Protein AF-A0A3P7LG71-F1 (afdb_monomer)

Nearest PDB structures (foldseek):
  3u0o-assembly1_A  TM=6.826E-01  e=9.703E-04  Escherichia coli K-12
  3u0o-assembly1_B  TM=5.310E-01  e=5.222E-03  Escherichia coli K-12
  8agb-assembly1_F  TM=2.964E-01  e=4.664E+00  Saccharomyces cerevisiae

Secondary structure (DSSP, 8-state):
-----S----SSSSEEEE-STTEEEEEEEEEEE------GGGGHHHHTT-----------SS-EEEEEEEEEEEGGG---TT---TTPPP--SS-S-HHHHHHHHHHHHTT-HHIIIIITTTS-HHHHHHHHHHHHHHHHS--GGGTTT---

Foldseek 3Di:
DDPDDDFQPPVDQWGWADDPPQKIKIKHKDKDFPLDPDPPLVCLQVVVVHDDPDDDDDDDPTDIDIDMDMDIGHPVQADDPPPDDPVDDDDDPFDDDLVVLSVLLVCVVVVHPCNVPPPVVPDDPVVSVVSNVSSVVRVSDDCVVVRVPHPD

Radius of gyration: 20.09 Å; Cα contacts (8 Å, |Δi|>4): 134; chains: 1; bounding box: 57×42×54 Å

InterPro domains:
  IPR004536 Selenophosphate synthetase [PTHR10256] (43-146)
  IPR036676 PurM-like, C-terminal domain superfamily [G3DSA:3.90.650.10] (42-150)
  IPR036921 PurM-like, N-terminal domain superfamily [G3DSA:3.30.1330.10] (3-41)
  IPR036921 PurM-like, N-terminal domain superfamily [SSF55326] (9-76)

Solvent-accessible surface area (backbone atoms only — not comparable to full-atom values): 9995 Å² total; per-residue (Å²): 137,82,86,84,80,89,56,85,37,81,87,52,79,44,36,49,43,84,52,75,93,71,29,29,41,38,38,34,74,55,73,44,70,76,77,65,97,71,82,75,66,81,53,55,44,58,76,67,77,48,77,88,89,76,86,86,88,77,97,58,101,63,67,73,49,66,55,74,53,78,49,76,42,44,78,90,77,64,62,74,94,78,75,85,54,91,92,64,82,91,84,80,94,68,85,83,60,48,68,57,28,43,51,51,48,49,30,52,75,70,65,33,68,63,25,67,75,62,40,57,85,76,47,54,74,67,57,45,52,52,43,30,52,52,35,52,51,58,66,69,53,76,65,66,90,50,57,91,73,50,74,114

Mean predicted aligned error: 8.68 Å

Structure (mmCIF, N/CA/C/O backbone):
data_AF-A0A3P7LG71-F1
#
_entry.id   AF-A0A3P7LG71-F1
#
loop_
_atom_site.group_PDB
_atom_site.id
_atom_site.type_symbol
_atom_site.label_atom_id
_atom_site.label_alt_id
_atom_site.label_comp_id
_atom_site.label_asym_id
_atom_site.label_entity_id
_atom_site.label_seq_id
_atom_site.pdbx_PDB_ins_code
_atom_site.Cartn_x
_atom_site.Cartn_y
_atom_site.Cartn_z
_atom_site.occupancy
_atom_site.B_iso_or_equiv
_atom_site.auth_seq_id
_atom_site.auth_comp_id
_atom_site.auth_asym_id
_atom_site.auth_atom_id
_atom_site.pdbx_PDB_model_num
ATOM 1 N N . MET A 1 1 ? -37.600 6.640 17.598 1.00 30.28 1 MET A N 1
ATOM 2 C CA . MET A 1 1 ? -36.716 7.819 17.517 1.00 30.28 1 MET A CA 1
ATOM 3 C C . MET A 1 1 ? -35.293 7.311 17.719 1.00 30.28 1 MET A C 1
ATOM 5 O O . MET A 1 1 ? -34.834 7.226 18.846 1.00 30.28 1 MET A O 1
ATOM 9 N N . ILE A 1 2 ? -34.672 6.798 16.652 1.00 28.78 2 ILE A N 1
ATOM 10 C CA . ILE A 1 2 ? -33.286 6.310 16.690 1.00 28.78 2 ILE A CA 1
ATOM 11 C C . ILE A 1 2 ? -32.430 7.530 16.373 1.00 28.78 2 ILE A C 1
ATOM 13 O O . ILE A 1 2 ? -32.426 8.009 15.243 1.00 28.78 2 ILE A O 1
ATOM 17 N N . THR A 1 3 ? -31.787 8.086 17.389 1.00 27.66 3 THR A N 1
ATOM 18 C CA . THR A 1 3 ? -30.792 9.146 17.241 1.00 27.66 3 THR A CA 1
ATOM 19 C C . THR A 1 3 ? -29.549 8.547 16.586 1.00 27.66 3 THR A C 1
ATOM 21 O O . THR A 1 3 ? -28.671 8.027 17.268 1.00 27.66 3 THR A O 1
ATOM 24 N N . ILE A 1 4 ? -29.504 8.551 15.253 1.00 43.16 4 ILE A N 1
ATOM 25 C CA . ILE A 1 4 ? -28.290 8.250 14.491 1.00 43.16 4 ILE A CA 1
ATOM 26 C C . ILE A 1 4 ? -27.563 9.576 14.278 1.00 43.16 4 ILE A C 1
ATOM 28 O O . ILE A 1 4 ? -28.050 10.395 13.503 1.00 43.16 4 ILE A O 1
ATOM 32 N N . SER A 1 5 ? -26.457 9.792 14.998 1.00 41.16 5 SER A N 1
ATOM 33 C CA . SER A 1 5 ? -25.267 10.616 14.664 1.00 41.16 5 SER A CA 1
ATOM 34 C C . SER A 1 5 ? -24.430 10.829 15.943 1.00 41.16 5 SER A C 1
ATOM 36 O O . SER A 1 5 ? -25.055 10.937 16.999 1.00 41.16 5 SER A O 1
ATOM 38 N N . PRO A 1 6 ? -23.077 10.937 15.911 1.00 47.94 6 PRO A N 1
ATOM 39 C CA . PRO A 1 6 ? -22.236 11.294 14.758 1.00 47.94 6 PRO A CA 1
ATOM 40 C C . PRO A 1 6 ? -20.873 10.554 14.728 1.00 47.94 6 PRO A C 1
ATOM 42 O O . PRO A 1 6 ? -19.990 10.939 15.474 1.00 47.94 6 PRO A O 1
ATOM 45 N N . LEU A 1 7 ? -20.642 9.531 13.897 1.00 48.22 7 LEU A N 1
ATOM 46 C CA . LEU A 1 7 ? -19.275 9.209 13.418 1.00 48.22 7 LEU A CA 1
ATOM 47 C C . LEU A 1 7 ? -19.266 8.076 12.383 1.00 48.22 7 LEU A C 1
ATOM 49 O O . LEU A 1 7 ? -18.425 7.191 12.432 1.00 48.22 7 LEU A O 1
ATOM 53 N N . LEU A 1 8 ? -20.179 8.072 11.410 1.00 49.28 8 LEU A N 1
ATOM 54 C CA . LEU A 1 8 ? -19.902 7.290 10.205 1.00 49.28 8 LEU A CA 1
ATOM 55 C C . LEU A 1 8 ? -18.875 8.095 9.395 1.00 49.28 8 LEU A C 1
ATOM 57 O O . LEU A 1 8 ? -19.229 8.832 8.483 1.00 49.28 8 LEU A O 1
ATOM 61 N N . ALA A 1 9 ? -17.613 8.067 9.822 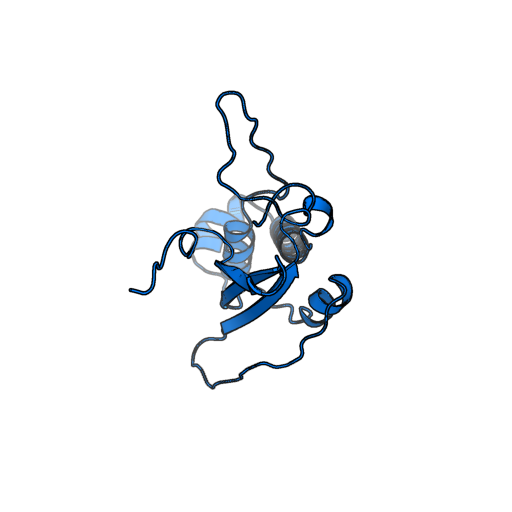1.00 52.78 9 ALA A N 1
ATOM 62 C CA . ALA A 1 9 ? -16.523 8.704 9.101 1.00 52.78 9 ALA A CA 1
ATOM 63 C C . ALA A 1 9 ? -16.233 7.867 7.851 1.00 52.78 9 ALA A C 1
ATOM 65 O O . ALA A 1 9 ? -15.361 7.008 7.848 1.00 52.78 9 ALA A O 1
ATOM 66 N N . THR A 1 10 ? -17.036 8.062 6.809 1.00 50.72 10 THR A N 1
ATOM 67 C CA . THR A 1 10 ? -16.797 7.506 5.470 1.00 50.72 10 THR A CA 1
ATOM 68 C C . THR A 1 10 ? -15.835 8.370 4.650 1.00 50.72 10 THR A C 1
ATOM 70 O O . THR A 1 10 ? -15.553 8.037 3.508 1.00 50.72 10 THR A O 1
ATOM 73 N N . GLU A 1 11 ? -15.359 9.487 5.211 1.00 52.34 11 GLU A N 1
ATOM 74 C CA . GLU A 1 11 ? -14.494 10.471 4.538 1.00 52.34 11 GLU A CA 1
ATOM 75 C C . GLU A 1 11 ? -13.004 10.348 4.917 1.00 52.34 11 GLU A C 1
ATOM 77 O O . GLU A 1 11 ? -12.204 11.192 4.530 1.00 52.34 11 GLU A O 1
ATOM 82 N N . LEU A 1 12 ? -12.623 9.322 5.684 1.00 66.88 12 LEU A N 1
ATOM 83 C CA . LEU A 1 12 ? -11.259 9.101 6.186 1.00 66.88 12 LEU A CA 1
ATOM 84 C C . LEU A 1 12 ? -10.768 7.690 5.807 1.00 66.88 12 LEU A C 1
ATOM 86 O O . LEU A 1 12 ? -11.582 6.847 5.434 1.00 66.88 12 LEU A O 1
ATOM 90 N N . ASP A 1 13 ? -9.464 7.413 5.943 1.00 76.62 13 ASP A N 1
ATOM 91 C CA . ASP A 1 13 ? -8.819 6.136 5.549 1.00 76.62 13 ASP A CA 1
ATOM 92 C C . ASP A 1 13 ? -9.408 4.885 6.231 1.00 76.62 13 ASP A C 1
ATOM 94 O O . ASP A 1 13 ? -9.156 3.748 5.827 1.00 76.62 13 ASP A O 1
ATOM 98 N N . CYS A 1 14 ? -10.193 5.075 7.293 1.00 82.56 14 CYS A N 1
ATOM 99 C CA . CYS A 1 14 ? -10.789 4.020 8.093 1.00 82.56 14 CYS A CA 1
ATOM 100 C C . CYS A 1 14 ? -12.196 4.425 8.574 1.00 82.56 14 CYS A C 1
ATOM 102 O O . CYS A 1 14 ? -12.422 5.563 8.989 1.00 82.56 14 CYS A O 1
ATOM 104 N N . CYS A 1 15 ? -13.152 3.488 8.571 1.00 85.00 15 CYS A N 1
ATOM 105 C CA . CYS A 1 15 ? -14.451 3.701 9.208 1.00 85.00 15 CYS A CA 1
ATOM 106 C C . CYS A 1 15 ? -14.367 3.375 10.704 1.00 85.00 15 CYS A C 1
ATOM 108 O O . CYS A 1 15 ? -13.772 2.364 11.084 1.00 85.00 15 CYS A O 1
ATOM 110 N N . VAL A 1 16 ? -15.006 4.191 11.547 1.00 86.06 16 VAL A N 1
ATOM 111 C CA . VAL A 1 16 ? -15.044 4.018 13.007 1.00 86.06 16 VAL A CA 1
ATOM 112 C C . VAL A 1 16 ? -16.490 3.816 13.454 1.00 86.06 16 VAL A C 1
ATOM 114 O O . VAL A 1 16 ? -17.320 4.703 13.297 1.00 86.06 16 VAL A O 1
ATOM 117 N N . ILE A 1 17 ? -16.813 2.652 14.013 1.00 86.31 17 ILE A N 1
ATOM 118 C CA . ILE A 1 17 ? -18.185 2.279 14.381 1.00 86.31 17 ILE A CA 1
ATOM 119 C C . ILE A 1 17 ? -18.249 2.007 15.892 1.00 86.31 17 ILE A C 1
ATOM 121 O O . ILE A 1 17 ? -17.523 1.137 16.377 1.00 86.31 17 ILE A O 1
ATOM 125 N N . PRO A 1 18 ? -19.104 2.706 16.662 1.00 86.12 18 PRO A N 1
ATOM 126 C CA . PRO A 1 18 ? -19.245 2.450 18.091 1.00 86.12 18 PRO A CA 1
ATOM 127 C C . PRO A 1 18 ? -19.884 1.081 18.358 1.00 86.12 18 PRO A C 1
ATOM 129 O O . PRO A 1 18 ? -20.893 0.718 17.750 1.00 86.12 18 PRO A O 1
ATOM 132 N N . LEU A 1 19 ? -19.304 0.338 19.299 1.00 86.94 19 LEU A N 1
ATOM 133 C CA . LEU A 1 19 ? -19.813 -0.927 19.825 1.00 86.94 19 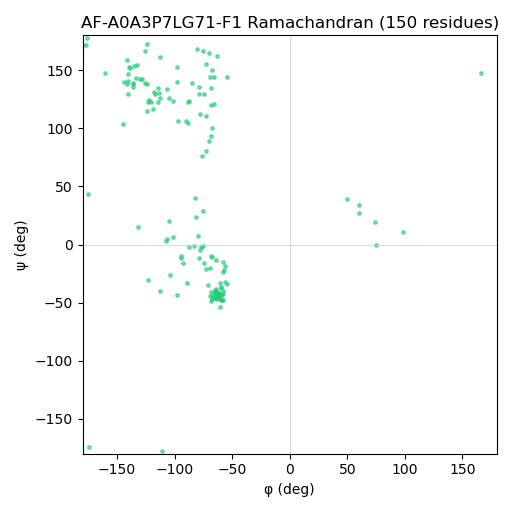LEU A CA 1
ATOM 134 C C . LEU A 1 19 ? -20.276 -0.756 21.285 1.00 86.94 19 LEU A C 1
ATOM 136 O O . LEU A 1 19 ? -20.277 0.342 21.844 1.00 86.94 19 LEU A O 1
ATOM 140 N N . ARG A 1 20 ? -20.715 -1.856 21.910 1.00 87.12 20 ARG A N 1
ATOM 141 C CA . ARG A 1 20 ? -21.003 -1.899 23.354 1.00 87.12 20 ARG A CA 1
ATOM 142 C C . ARG A 1 20 ? -19.700 -1.812 24.162 1.00 87.12 20 ARG A C 1
ATOM 144 O O . ARG A 1 20 ? -18.617 -1.994 23.615 1.00 87.12 20 ARG A O 1
ATOM 151 N N . ASP A 1 21 ? -19.828 -1.521 25.455 1.00 86.25 21 ASP A N 1
ATOM 152 C CA . ASP A 1 21 ? -18.719 -1.535 26.422 1.00 86.25 21 ASP A CA 1
ATOM 153 C C . ASP A 1 21 ? -17.573 -0.557 26.108 1.00 86.25 21 ASP A C 1
ATOM 155 O O . ASP A 1 21 ? -16.413 -0.824 26.404 1.00 86.25 21 ASP A O 1
ATOM 159 N N . ASN A 1 22 ? -17.905 0.605 25.527 1.00 84.44 22 ASN A N 1
ATOM 160 C CA . ASN A 1 22 ? -16.946 1.663 25.179 1.00 84.44 22 ASN A CA 1
ATOM 161 C C . ASN A 1 22 ? -15.848 1.216 24.190 1.00 84.44 22 ASN A C 1
ATOM 163 O O . ASN A 1 22 ? -14.740 1.752 24.184 1.00 84.44 22 ASN A O 1
ATOM 167 N N . LEU A 1 23 ? -16.160 0.223 23.354 1.00 88.81 23 LEU A N 1
ATOM 168 C CA . LEU A 1 23 ? -15.299 -0.237 22.271 1.00 88.81 23 LEU A CA 1
ATOM 169 C C . LEU A 1 23 ? -15.726 0.378 20.941 1.00 88.81 23 LEU A C 1
ATOM 171 O O . LEU A 1 23 ? -16.904 0.670 20.716 1.00 88.81 23 LEU A O 1
ATOM 175 N N . LYS A 1 24 ? -14.772 0.516 20.023 1.00 87.50 24 LYS A N 1
ATOM 176 C CA . LYS A 1 24 ? -15.016 0.926 18.642 1.00 87.50 24 LYS A CA 1
ATOM 177 C C . LYS A 1 24 ? -14.424 -0.090 17.679 1.00 87.50 24 LYS A C 1
ATOM 179 O O . LYS A 1 24 ? -13.327 -0.603 17.881 1.00 87.50 24 LYS A O 1
ATOM 184 N N . LEU A 1 25 ? -15.178 -0.378 16.627 1.00 88.38 25 LEU A N 1
ATOM 185 C CA . LEU A 1 25 ? -14.740 -1.157 15.481 1.00 88.38 25 LEU A CA 1
ATOM 186 C C . LEU A 1 25 ? -14.108 -0.208 14.466 1.00 88.38 25 LEU A C 1
ATOM 188 O O . LEU A 1 25 ? -14.770 0.719 14.001 1.00 88.38 25 LEU A O 1
ATOM 192 N N . ILE A 1 26 ? -12.852 -0.456 14.113 1.00 88.62 26 ILE A N 1
ATOM 193 C CA . ILE A 1 26 ? -12.130 0.279 13.077 1.00 88.62 26 ILE A CA 1
ATOM 194 C C . ILE A 1 26 ? -11.877 -0.668 11.915 1.00 88.62 26 ILE A C 1
ATOM 196 O O . ILE A 1 26 ? -11.322 -1.754 12.105 1.00 88.62 26 ILE A O 1
ATOM 200 N N . GLN A 1 27 ? -12.290 -0.271 10.716 1.00 87.44 27 GLN A N 1
ATOM 201 C CA . GLN A 1 27 ? -12.145 -1.100 9.526 1.00 87.44 27 GLN A CA 1
ATOM 202 C C . GLN A 1 27 ? -11.762 -0.262 8.308 1.00 87.44 27 GLN A C 1
ATOM 204 O O . GLN A 1 27 ? -12.274 0.836 8.111 1.00 87.44 27 GLN A O 1
ATOM 209 N N . THR A 1 28 ? -10.869 -0.803 7.485 1.00 88.88 28 THR A N 1
ATOM 210 C CA . THR A 1 28 ? -10.489 -0.233 6.188 1.00 88.88 28 THR A CA 1
ATOM 211 C C . THR A 1 28 ? -10.428 -1.331 5.131 1.00 88.88 28 THR A C 1
ATOM 213 O O . THR A 1 28 ? -10.242 -2.513 5.453 1.00 88.88 28 THR A O 1
ATOM 216 N N . THR A 1 29 ? -10.643 -0.950 3.877 1.00 88.62 29 THR A N 1
ATOM 217 C CA . THR A 1 29 ? -10.601 -1.845 2.725 1.00 88.62 29 THR A CA 1
ATOM 218 C C . THR A 1 29 ? -9.934 -1.133 1.564 1.00 88.62 29 THR A C 1
ATOM 220 O O . THR A 1 29 ? -10.361 -0.049 1.190 1.00 88.62 29 THR A O 1
ATOM 223 N N . ASP A 1 30 ? -8.950 -1.786 0.954 1.00 88.25 30 ASP A N 1
ATOM 224 C CA . ASP A 1 30 ? -8.223 -1.249 -0.196 1.00 88.25 30 ASP A CA 1
ATOM 225 C C . ASP A 1 30 ? -7.947 -2.338 -1.224 1.00 88.25 30 ASP A C 1
ATOM 227 O O . ASP A 1 30 ? -7.704 -3.500 -0.881 1.00 88.25 30 ASP A O 1
ATOM 231 N N . PHE A 1 31 ? -7.958 -1.935 -2.493 1.00 86.50 31 PHE A N 1
ATOM 232 C CA . PHE A 1 31 ? -7.632 -2.779 -3.636 1.00 86.50 31 PHE A CA 1
ATOM 233 C C . PHE A 1 31 ? -6.738 -2.013 -4.608 1.00 86.50 31 PHE A C 1
ATOM 235 O O . PHE A 1 31 ? -6.977 -0.842 -4.898 1.00 86.50 31 PHE A O 1
ATOM 242 N N . PHE A 1 32 ? -5.740 -2.693 -5.160 1.00 84.12 32 PHE A N 1
ATOM 243 C CA . PHE A 1 32 ? -4.861 -2.162 -6.192 1.00 84.12 32 PHE A CA 1
ATOM 244 C C . PHE A 1 32 ? -4.701 -3.158 -7.345 1.00 84.12 32 PHE A C 1
ATOM 246 O O . PHE A 1 32 ? -4.853 -4.372 -7.187 1.00 84.12 32 PHE A O 1
ATOM 253 N N . TYR A 1 33 ? -4.385 -2.625 -8.525 1.00 80.50 33 TYR A N 1
ATOM 254 C CA . TYR A 1 33 ? -3.982 -3.431 -9.672 1.00 80.50 33 TYR A CA 1
ATOM 255 C C . TYR A 1 33 ? -2.527 -3.855 -9.513 1.00 80.50 33 TYR A C 1
ATOM 257 O O . TYR A 1 33 ? -1.670 -3.052 -9.132 1.00 80.50 33 TYR A O 1
ATOM 265 N N . ALA A 1 34 ? -2.248 -5.122 -9.800 1.00 75.12 34 ALA A N 1
ATOM 266 C CA . ALA A 1 34 ? -0.896 -5.650 -9.732 1.00 75.12 34 ALA A CA 1
ATOM 267 C C . ALA A 1 34 ? -0.021 -5.024 -10.833 1.00 75.12 34 ALA A C 1
ATOM 269 O O . ALA A 1 34 ? -0.071 -5.443 -11.984 1.00 75.12 34 ALA A O 1
ATOM 270 N N . ASN A 1 35 ? 0.780 -4.024 -10.460 1.00 70.00 35 ASN A N 1
ATOM 271 C CA . ASN A 1 35 ? 1.793 -3.407 -11.328 1.00 70.00 35 ASN A CA 1
ATOM 272 C C . ASN A 1 35 ? 3.227 -3.813 -10.939 1.00 70.00 35 ASN A C 1
ATOM 274 O O . ASN A 1 35 ? 4.193 -3.266 -11.464 1.00 70.00 35 ASN A O 1
ATOM 278 N N . VAL A 1 36 ? 3.367 -4.711 -9.962 1.00 69.50 36 VAL A N 1
ATOM 279 C CA . VAL A 1 36 ? 4.648 -5.196 -9.448 1.00 69.50 36 VAL A CA 1
ATOM 280 C C . VAL A 1 36 ? 4.672 -6.708 -9.619 1.00 69.50 36 VAL A C 1
ATOM 282 O O . VAL A 1 36 ? 3.790 -7.396 -9.114 1.00 69.50 36 VAL A O 1
ATOM 285 N N . ASP A 1 37 ? 5.694 -7.206 -10.312 1.00 63.53 37 ASP A N 1
ATOM 286 C CA . ASP A 1 37 ? 5.817 -8.615 -10.715 1.00 63.53 37 ASP A CA 1
ATOM 287 C C . ASP A 1 37 ? 6.215 -9.576 -9.573 1.00 63.53 37 ASP A C 1
ATOM 289 O O . ASP A 1 37 ? 6.344 -10.774 -9.806 1.00 63.53 37 ASP A O 1
ATOM 293 N N . ASP A 1 38 ? 6.436 -9.083 -8.347 1.00 61.81 38 ASP A N 1
ATOM 294 C CA . ASP A 1 38 ? 6.888 -9.896 -7.208 1.00 61.81 38 ASP A CA 1
ATOM 295 C C . ASP A 1 38 ? 5.714 -10.335 -6.300 1.00 61.81 38 ASP A C 1
ATOM 297 O O . ASP A 1 38 ? 5.181 -9.517 -5.542 1.00 61.81 38 ASP A O 1
ATOM 301 N N . PRO A 1 39 ? 5.297 -11.619 -6.331 1.00 55.22 39 PRO A N 1
ATOM 302 C CA . PRO A 1 39 ? 4.119 -12.119 -5.620 1.00 55.22 39 PRO A CA 1
ATOM 303 C C . PRO A 1 39 ? 4.335 -12.387 -4.116 1.00 55.22 39 PRO A C 1
ATOM 305 O O . PRO A 1 39 ? 3.445 -12.931 -3.458 1.00 55.22 39 PRO A O 1
ATOM 308 N N . TYR A 1 40 ? 5.476 -12.019 -3.522 1.00 55.97 40 TYR A N 1
ATOM 309 C CA . TYR A 1 40 ? 5.808 -12.326 -2.117 1.00 55.97 40 TYR A CA 1
ATOM 310 C C . TYR A 1 40 ? 5.069 -11.482 -1.049 1.00 55.97 40 TYR A C 1
ATOM 312 O O . TYR A 1 40 ? 5.543 -11.309 0.076 1.00 55.97 40 TYR A O 1
ATOM 320 N N . THR A 1 41 ? 3.854 -11.005 -1.332 1.00 53.50 41 THR A N 1
ATOM 321 C CA . THR A 1 41 ? 3.010 -10.239 -0.387 1.00 53.50 41 THR A CA 1
ATOM 322 C C . THR A 1 41 ? 2.579 -11.052 0.851 1.00 53.50 41 THR A C 1
ATOM 324 O O . THR A 1 41 ? 2.123 -10.487 1.846 1.00 53.50 41 THR A O 1
ATOM 327 N N . MET A 1 42 ? 2.754 -12.379 0.836 1.00 49.94 42 MET A N 1
ATOM 328 C CA . MET A 1 42 ? 2.246 -13.298 1.865 1.00 49.94 42 MET A CA 1
ATOM 329 C C . MET A 1 42 ? 2.927 -13.167 3.250 1.00 49.94 42 MET A C 1
ATOM 331 O O . MET A 1 42 ? 2.404 -13.688 4.230 1.00 49.94 42 MET A O 1
ATOM 335 N N . ASP A 1 43 ? 4.026 -12.417 3.383 1.00 71.62 43 ASP A N 1
ATOM 336 C CA . ASP A 1 43 ? 4.721 -12.211 4.670 1.00 71.62 43 ASP A CA 1
ATOM 337 C C . ASP A 1 43 ? 4.286 -10.926 5.418 1.00 71.62 43 ASP A C 1
ATOM 339 O O . ASP A 1 43 ? 4.612 -10.714 6.587 1.00 71.62 43 ASP A O 1
ATOM 343 N N . CYS A 1 44 ? 3.510 -10.037 4.785 1.00 76.69 44 CYS A N 1
ATOM 344 C CA . CYS A 1 44 ? 3.135 -8.758 5.402 1.00 76.69 44 CYS A CA 1
ATOM 345 C C . CYS A 1 44 ? 2.134 -8.915 6.560 1.00 76.69 44 CYS A C 1
ATOM 347 O O . CYS A 1 44 ? 2.237 -8.190 7.547 1.00 76.69 44 CYS A O 1
ATOM 349 N N . ALA A 1 45 ? 1.199 -9.869 6.485 1.00 79.50 45 ALA A N 1
ATOM 350 C CA . ALA A 1 45 ? 0.241 -10.119 7.567 1.00 79.50 45 ALA A CA 1
ATOM 351 C C . ALA A 1 45 ? 0.937 -10.664 8.828 1.00 79.50 45 ALA A C 1
ATOM 353 O O . ALA A 1 45 ? 0.709 -10.158 9.927 1.00 79.50 45 ALA A O 1
ATOM 354 N N . ALA A 1 46 ? 1.851 -11.624 8.653 1.00 82.94 46 ALA A N 1
ATOM 355 C CA . ALA A 1 46 ? 2.640 -12.194 9.742 1.00 82.94 46 ALA A CA 1
ATOM 356 C C . ALA A 1 46 ? 3.560 -11.143 10.381 1.00 82.94 46 ALA A C 1
ATOM 358 O O . ALA A 1 46 ? 3.542 -10.974 11.601 1.00 82.94 46 ALA A O 1
ATOM 359 N N . LYS A 1 47 ? 4.277 -10.356 9.564 1.00 81.94 47 LYS A N 1
ATOM 360 C CA . LYS A 1 47 ? 5.050 -9.188 10.028 1.00 81.94 47 LYS A CA 1
ATOM 361 C C . LYS A 1 47 ? 4.195 -8.181 10.784 1.00 81.94 47 LYS A C 1
ATOM 363 O O . LYS A 1 47 ? 4.690 -7.531 11.697 1.00 81.94 47 LYS A O 1
ATOM 368 N N . ALA A 1 48 ? 2.923 -8.057 10.412 1.00 82.06 48 ALA A N 1
ATOM 369 C CA . ALA A 1 48 ? 2.000 -7.167 11.083 1.00 82.06 48 ALA A CA 1
ATOM 370 C C . ALA A 1 48 ? 1.462 -7.704 12.423 1.00 82.06 48 ALA A C 1
ATOM 372 O O . ALA A 1 48 ? 0.738 -6.971 13.102 1.00 82.06 48 ALA A O 1
ATOM 373 N N . GLY A 1 49 ? 1.796 -8.943 12.799 1.00 84.81 49 GLY A N 1
ATOM 374 C CA . GLY A 1 49 ? 1.266 -9.618 13.984 1.00 84.81 49 GLY A CA 1
ATOM 375 C C . GLY A 1 49 ? -0.186 -10.076 13.824 1.00 84.81 49 GLY A C 1
ATOM 376 O O . GLY A 1 49 ? -0.871 -10.288 14.821 1.00 84.81 49 GLY A O 1
ATOM 377 N N . THR A 1 50 ? -0.678 -10.199 12.587 1.00 85.38 50 THR A N 1
ATOM 378 C CA . THR A 1 50 ? -2.053 -10.616 12.286 1.00 85.38 50 THR A CA 1
ATOM 379 C C . THR A 1 50 ? -2.085 -11.834 11.360 1.00 85.38 50 THR A C 1
ATOM 381 O O . THR A 1 50 ? -1.064 -12.305 10.864 1.00 85.38 50 THR A O 1
ATOM 384 N N . SER A 1 51 ? -3.277 -12.382 11.143 1.00 86.25 51 SER A N 1
ATOM 385 C CA . SER A 1 51 ? -3.507 -13.536 10.272 1.00 86.25 51 SER A CA 1
ATOM 386 C C . SER A 1 51 ? -4.695 -13.279 9.354 1.00 86.25 51 SER A C 1
ATOM 388 O O . SER A 1 51 ? -5.689 -12.675 9.759 1.00 86.25 51 SER A O 1
ATOM 390 N N . VAL A 1 52 ? -4.603 -13.755 8.114 1.00 86.75 52 VAL A N 1
ATOM 391 C CA . VAL A 1 52 ? -5.718 -13.710 7.164 1.00 86.75 52 VAL A CA 1
ATOM 392 C C . VAL A 1 52 ? -6.686 -14.834 7.524 1.00 86.75 52 VAL A C 1
ATOM 394 O O . VAL A 1 52 ? -6.345 -16.009 7.415 1.00 86.75 52 VAL A O 1
ATOM 397 N N . ARG A 1 53 ? -7.884 -14.477 7.995 1.00 86.50 53 ARG A N 1
ATOM 398 C CA . ARG A 1 53 ? -8.901 -15.446 8.452 1.00 86.50 53 ARG A CA 1
ATOM 399 C C . ARG A 1 53 ? -9.928 -15.826 7.387 1.00 86.50 53 ARG A C 1
ATOM 401 O O . ARG A 1 53 ? -10.697 -16.758 7.591 1.00 86.50 53 ARG A O 1
ATOM 408 N N . GLY A 1 54 ? -9.958 -15.104 6.276 1.00 89.06 54 GLY A N 1
ATOM 409 C CA . GLY A 1 54 ? -10.898 -15.318 5.187 1.00 89.06 54 GLY A CA 1
ATOM 410 C C . GLY A 1 54 ? -10.615 -14.374 4.027 1.00 89.06 54 GLY A C 1
ATOM 411 O O . GLY A 1 54 ? -9.794 -13.464 4.137 1.00 89.06 54 GLY A O 1
ATOM 412 N N . GLY A 1 55 ? -11.298 -14.608 2.915 1.00 89.00 55 GLY A N 1
ATOM 413 C CA . GLY A 1 55 ? -11.180 -13.816 1.701 1.00 89.00 55 GLY A CA 1
ATOM 414 C C . GLY A 1 55 ? -12.114 -14.348 0.625 1.00 89.00 55 GLY A C 1
ATOM 415 O O . GLY A 1 55 ? -12.718 -15.408 0.786 1.00 89.00 55 GLY A O 1
ATOM 416 N N . GLN A 1 56 ? -12.223 -13.601 -0.466 1.00 90.06 56 GLN A N 1
ATOM 417 C CA . GLN A 1 56 ? -13.008 -13.984 -1.630 1.00 90.06 56 GLN A CA 1
ATOM 418 C C . GLN A 1 56 ? -12.105 -13.963 -2.859 1.00 90.06 56 GLN A C 1
ATOM 420 O O . GLN A 1 56 ? -11.300 -13.051 -3.032 1.00 90.06 56 GLN A O 1
ATOM 425 N N . THR A 1 57 ? -12.239 -14.967 -3.721 1.00 91.38 57 THR A N 1
ATOM 426 C CA . THR A 1 57 ? -11.538 -15.027 -5.008 1.00 91.38 57 THR A CA 1
ATOM 427 C C . THR A 1 57 ? -12.571 -15.155 -6.114 1.00 91.38 57 THR A C 1
ATOM 429 O O . THR A 1 57 ? -13.390 -16.072 -6.100 1.00 91.38 57 THR A O 1
ATOM 432 N N . VAL A 1 58 ? -12.557 -14.211 -7.054 1.00 90.06 58 VAL A N 1
ATOM 433 C CA . VAL A 1 58 ? -13.495 -14.153 -8.181 1.00 90.06 58 VAL A CA 1
ATOM 434 C C . VAL A 1 58 ? -12.700 -14.022 -9.471 1.00 90.06 58 VAL A C 1
ATOM 436 O O . VAL A 1 58 ? -11.686 -13.326 -9.508 1.00 90.06 58 VAL A O 1
ATOM 439 N N . TYR A 1 59 ? -13.166 -14.679 -10.534 1.00 91.31 59 TYR A N 1
ATOM 440 C CA . TYR A 1 59 ? -12.615 -14.476 -11.869 1.00 91.31 59 TYR A CA 1
ATOM 441 C C . TYR A 1 59 ? -12.896 -13.051 -12.341 1.00 91.31 59 TYR A C 1
ATOM 443 O O . TYR A 1 59 ? -14.049 -12.640 -12.453 1.00 91.31 59 TYR A O 1
ATOM 451 N N . ASN A 1 60 ? -11.831 -12.317 -12.644 1.00 87.75 60 ASN A N 1
ATOM 452 C CA . ASN A 1 60 ? -11.889 -10.972 -13.192 1.00 87.75 60 ASN A CA 1
ATOM 453 C C . ASN A 1 60 ? -10.870 -10.865 -14.337 1.00 87.75 60 ASN A C 1
ATOM 455 O O . ASN A 1 60 ? -9.756 -11.367 -14.173 1.00 87.75 60 ASN A O 1
ATOM 459 N N . PRO A 1 61 ? -11.193 -10.213 -15.473 1.00 90.44 61 PRO A N 1
ATOM 460 C CA . PRO A 1 61 ? -10.221 -9.988 -16.544 1.00 90.44 61 PRO A CA 1
ATOM 461 C C . PRO A 1 61 ? -8.972 -9.220 -16.093 1.00 90.44 61 PRO A C 1
ATOM 463 O O . PRO A 1 61 ? -7.925 -9.336 -16.723 1.00 90.44 61 PRO A O 1
ATOM 466 N N . TRP A 1 62 ? -9.076 -8.444 -15.010 1.00 87.62 62 TRP A N 1
ATOM 467 C CA . TRP A 1 62 ? -7.969 -7.694 -14.422 1.00 87.62 62 TRP A CA 1
ATOM 468 C C . TRP A 1 62 ? -7.630 -8.209 -13.023 1.00 87.62 62 TRP A C 1
ATOM 470 O O . TRP A 1 62 ? -8.514 -8.416 -12.190 1.00 87.62 62 TRP A O 1
ATOM 480 N N . LEU A 1 63 ? -6.337 -8.389 -12.746 1.00 84.88 63 LEU A N 1
ATOM 481 C CA . LEU A 1 63 ? -5.872 -8.845 -11.440 1.00 84.88 63 LEU A CA 1
ATOM 482 C C . LEU A 1 63 ? -6.012 -7.719 -10.409 1.00 84.88 63 LEU A C 1
ATOM 484 O O . LEU A 1 63 ? -5.285 -6.726 -10.451 1.00 84.88 63 LEU A O 1
ATOM 488 N N . LEU A 1 64 ? -6.951 -7.902 -9.483 1.00 86.62 64 LEU A N 1
ATOM 489 C CA . LEU A 1 64 ? -7.157 -7.041 -8.325 1.00 86.62 64 LEU A CA 1
ATOM 490 C C . LEU A 1 64 ? -6.629 -7.748 -7.082 1.00 86.62 64 LEU A C 1
ATOM 492 O O . LEU A 1 64 ? -7.026 -8.878 -6.792 1.00 86.62 64 LEU A O 1
ATOM 496 N N . ILE A 1 65 ? -5.755 -7.070 -6.347 1.00 87.44 65 ILE A N 1
ATOM 497 C CA . ILE A 1 65 ? -5.226 -7.542 -5.071 1.00 87.44 65 ILE A CA 1
ATOM 498 C C . ILE A 1 65 ? -5.649 -6.541 -4.009 1.00 87.44 65 ILE A C 1
ATOM 500 O O . ILE A 1 65 ? -5.496 -5.335 -4.178 1.00 87.44 65 ILE A O 1
ATOM 504 N N . GLY A 1 66 ? -6.197 -7.036 -2.912 1.00 87.56 66 GLY A N 1
ATOM 505 C CA . GLY A 1 66 ? -6.650 -6.192 -1.825 1.00 87.56 66 GLY A CA 1
ATOM 506 C C . GLY A 1 66 ? -7.101 -7.011 -0.637 1.00 87.56 66 GLY A C 1
ATOM 507 O O . GLY A 1 66 ? -6.962 -8.238 -0.610 1.00 87.56 66 GLY A O 1
ATOM 508 N N . GLY A 1 67 ? -7.636 -6.323 0.357 1.00 89.25 67 GLY A N 1
ATOM 509 C CA . GLY A 1 67 ? -8.079 -6.964 1.578 1.00 89.25 67 GLY A CA 1
ATOM 510 C C . GLY A 1 67 ? -8.749 -5.997 2.532 1.00 89.25 67 GLY A C 1
ATOM 511 O O . GLY A 1 67 ? -8.837 -4.796 2.288 1.00 89.25 67 GLY A O 1
ATOM 512 N N . VAL A 1 68 ? -9.216 -6.566 3.637 1.00 89.62 68 VAL A N 1
ATOM 513 C CA . VAL A 1 68 ? -9.869 -5.836 4.715 1.00 89.62 68 VAL A CA 1
ATOM 514 C C . VAL A 1 68 ? -9.030 -5.992 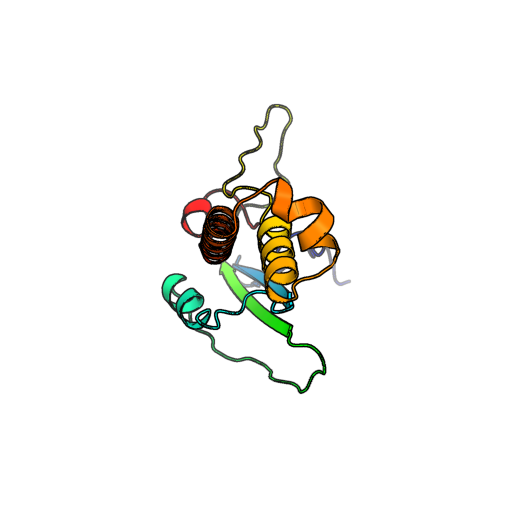5.970 1.00 89.62 68 VAL A C 1
ATOM 516 O O . VAL A 1 68 ? -8.692 -7.113 6.360 1.00 89.62 68 VAL A O 1
ATOM 519 N N . ALA A 1 69 ? -8.720 -4.871 6.613 1.00 89.69 69 ALA A N 1
ATOM 520 C CA . ALA A 1 69 ? -8.138 -4.855 7.945 1.00 89.69 69 ALA A CA 1
ATOM 521 C C . ALA A 1 69 ? -9.199 -4.394 8.945 1.00 89.69 69 ALA A C 1
ATOM 523 O O . ALA A 1 69 ? -9.901 -3.411 8.710 1.00 89.69 69 ALA A O 1
ATOM 524 N N . THR A 1 70 ? -9.318 -5.109 10.062 1.00 89.44 70 THR A N 1
ATOM 525 C CA . THR A 1 70 ? -10.327 -4.842 11.091 1.00 89.44 70 THR A CA 1
ATOM 526 C C . THR A 1 70 ? -9.694 -4.932 12.471 1.00 89.44 70 THR A C 1
ATOM 528 O O . THR A 1 70 ? -8.946 -5.871 12.748 1.00 89.44 70 THR A O 1
ATOM 531 N N . SER A 1 71 ? -10.016 -3.975 13.338 1.00 89.94 71 SER A N 1
ATOM 532 C CA . SER A 1 71 ? -9.576 -3.934 14.731 1.00 89.94 71 SER A CA 1
ATOM 533 C C . SER A 1 71 ? -10.707 -3.476 15.652 1.00 89.94 71 SER A C 1
ATOM 535 O O . SER A 1 71 ? -11.591 -2.734 15.228 1.00 89.94 71 SER A O 1
ATOM 537 N N . VAL A 1 72 ? -10.676 -3.906 16.913 1.00 90.25 72 VAL A N 1
ATOM 538 C CA . VAL A 1 72 ? -11.612 -3.465 17.956 1.00 90.25 72 VAL A CA 1
ATOM 539 C C . VAL A 1 72 ? -10.800 -2.900 19.107 1.00 90.25 72 VAL A C 1
ATOM 541 O O . VAL A 1 72 ? -10.041 -3.638 19.728 1.00 90.25 72 VAL A O 1
ATOM 544 N N . LEU A 1 73 ? -10.944 -1.601 19.354 1.00 87.88 73 LEU A N 1
ATOM 545 C CA . LEU A 1 73 ? -10.085 -0.838 20.258 1.00 87.88 73 LEU A CA 1
ATOM 546 C C . LEU A 1 73 ? -10.929 0.135 21.106 1.00 87.88 73 LEU A C 1
ATOM 548 O O . LEU A 1 73 ? -11.980 0.583 20.637 1.00 87.88 73 LEU A O 1
ATOM 552 N N . PRO A 1 74 ? -10.494 0.496 22.325 1.00 88.75 74 PRO A N 1
ATOM 553 C CA . PRO A 1 74 ? -11.048 1.628 23.065 1.00 88.75 74 PRO A CA 1
ATOM 554 C C . PRO A 1 74 ? -10.556 2.975 22.503 1.00 88.75 74 PRO A C 1
ATOM 556 O O . PRO A 1 74 ? -9.562 3.043 21.780 1.00 88.75 74 PRO A O 1
ATOM 559 N N . ASP A 1 75 ? -11.203 4.070 22.912 1.00 83.75 75 ASP A N 1
ATOM 560 C CA . ASP A 1 75 ? -10.867 5.451 22.506 1.00 83.75 75 ASP A CA 1
ATOM 561 C C . ASP A 1 75 ? -9.431 5.887 22.818 1.00 83.75 75 ASP A C 1
ATOM 563 O O . ASP A 1 75 ? -8.914 6.796 22.180 1.00 83.75 75 ASP A O 1
ATOM 567 N N . SER A 1 76 ? -8.768 5.238 23.774 1.00 85.44 76 SER A N 1
ATOM 568 C CA . SER A 1 76 ? -7.384 5.538 24.154 1.00 85.44 76 SER A CA 1
ATOM 569 C C . SER A 1 76 ? -6.330 4.956 23.208 1.00 85.44 76 SER A C 1
ATOM 571 O O . SER A 1 76 ? -5.155 5.287 23.346 1.00 85.44 76 SER A O 1
ATOM 573 N N . GLU A 1 77 ? -6.712 4.058 22.298 1.00 85.19 77 GLU A N 1
ATOM 574 C CA . GLU A 1 77 ? -5.775 3.288 21.464 1.00 85.19 77 GLU A CA 1
ATOM 575 C C . GLU A 1 77 ? -5.747 3.726 19.992 1.00 85.19 77 GLU A C 1
ATOM 577 O O . GLU A 1 77 ? -5.021 3.139 19.188 1.00 85.19 77 GLU A O 1
ATOM 582 N N . PHE A 1 78 ? -6.502 4.763 19.620 1.00 82.06 78 PHE A N 1
ATOM 583 C CA . PHE A 1 78 ? -6.463 5.335 18.274 1.00 82.06 78 PHE A CA 1
ATOM 584 C C . PHE A 1 78 ? -6.565 6.863 18.298 1.00 82.06 78 PHE A C 1
ATOM 586 O O . PHE A 1 78 ? -7.042 7.462 19.258 1.00 82.06 78 PHE A O 1
ATOM 593 N N . ILE A 1 79 ? -6.113 7.495 17.214 1.00 84.38 79 ILE A N 1
ATOM 594 C CA . ILE A 1 79 ? -6.105 8.952 17.045 1.00 84.38 79 ILE A CA 1
ATOM 595 C C . ILE A 1 79 ? -7.071 9.315 15.919 1.00 84.38 79 ILE A C 1
ATOM 597 O O . ILE A 1 79 ? -7.013 8.731 14.835 1.00 84.38 79 ILE A O 1
ATOM 601 N N . MET A 1 80 ? -7.953 10.283 16.171 1.00 83.62 80 MET A N 1
ATOM 602 C CA . MET A 1 80 ? -8.855 10.813 15.149 1.00 83.62 80 MET A CA 1
ATOM 603 C C . MET A 1 80 ? -8.108 11.797 14.232 1.00 83.62 80 MET A C 1
ATOM 605 O O . MET A 1 80 ? -7.499 12.742 14.735 1.00 83.62 80 MET A O 1
ATOM 609 N N . PRO A 1 81 ? -8.186 11.651 12.897 1.00 80.56 81 PRO A N 1
ATOM 610 C CA . PRO A 1 81 ? -7.443 12.480 11.941 1.00 80.56 81 PRO A CA 1
ATOM 611 C C . PRO A 1 81 ? -8.134 13.833 11.671 1.00 80.56 81 PRO A C 1
ATOM 613 O O . PRO A 1 81 ? -8.215 14.298 10.540 1.00 80.56 81 PRO A O 1
ATOM 616 N N . ASN A 1 82 ? -8.682 14.467 12.709 1.00 82.81 82 ASN A N 1
ATOM 617 C CA . ASN A 1 82 ? -9.403 15.743 12.623 1.00 82.81 82 ASN A CA 1
ATOM 618 C C . ASN A 1 82 ? -8.940 16.767 13.672 1.00 82.81 82 ASN A C 1
ATOM 620 O O . ASN A 1 82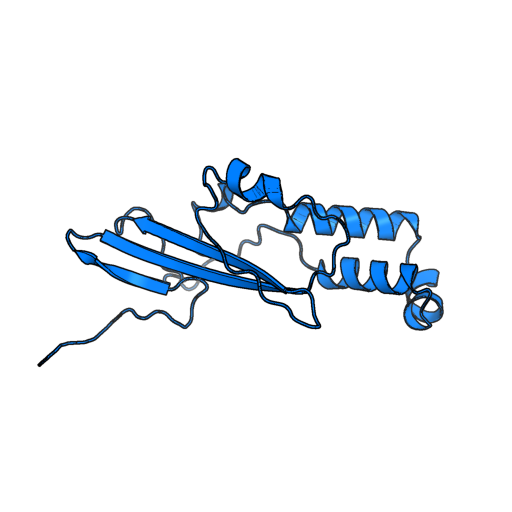 ? -9.627 17.753 13.919 1.00 82.81 82 ASN A O 1
ATOM 624 N N . GLN A 1 83 ? -7.784 16.521 14.290 1.00 83.12 83 GLN A N 1
ATOM 625 C CA . GLN A 1 83 ? -7.239 17.315 1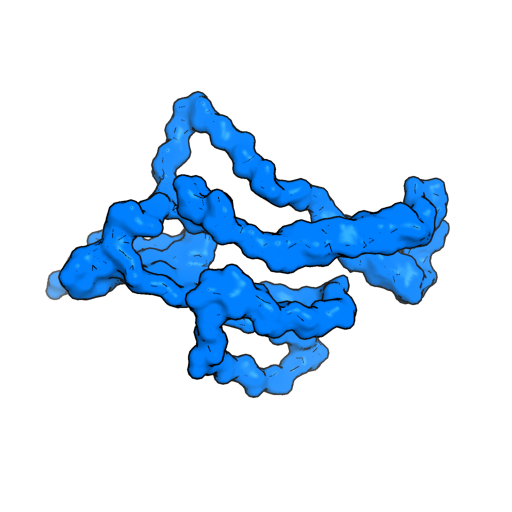5.395 1.00 83.12 83 GLN A CA 1
ATOM 626 C C . GLN A 1 83 ? -6.071 18.216 14.961 1.00 83.12 83 GLN A C 1
ATOM 628 O O . GLN A 1 83 ? -5.256 18.612 15.785 1.00 83.12 83 GLN A O 1
ATOM 633 N N . ALA A 1 84 ? -5.943 18.509 13.663 1.00 86.19 84 ALA A N 1
ATOM 634 C CA . ALA A 1 84 ? -4.893 19.393 13.167 1.00 86.19 84 ALA A CA 1
ATOM 635 C C . ALA A 1 84 ? -5.213 20.858 13.508 1.00 86.19 84 ALA A C 1
ATOM 637 O O . ALA A 1 84 ? -6.302 21.348 13.207 1.00 86.19 84 ALA A O 1
ATOM 638 N N . GLU A 1 85 ? -4.247 21.563 14.094 1.00 91.50 85 GLU A N 1
ATOM 639 C CA . GLU A 1 85 ? -4.364 22.975 14.478 1.00 91.50 85 GLU A CA 1
ATOM 640 C C . GLU A 1 85 ? -3.434 23.859 13.636 1.00 91.50 85 GLU A C 1
ATOM 642 O O . GLU A 1 85 ? -2.465 23.377 13.037 1.00 91.50 85 GLU A O 1
ATOM 647 N N . ALA A 1 86 ? -3.701 25.169 13.602 1.00 91.56 86 ALA A N 1
ATOM 648 C CA . ALA A 1 86 ? -2.732 26.130 13.076 1.00 91.56 86 ALA A CA 1
ATOM 649 C C . ALA A 1 86 ? -1.391 25.966 13.821 1.00 91.56 86 ALA A C 1
ATOM 651 O O . ALA A 1 86 ? -1.388 25.660 15.008 1.00 91.56 86 ALA A O 1
ATOM 652 N N . GLU A 1 87 ? -0.268 26.141 13.119 1.00 93.75 87 GLU A N 1
ATOM 653 C CA . GLU A 1 87 ? 1.102 25.841 13.591 1.00 93.75 87 GLU A CA 1
ATOM 654 C C . GLU A 1 87 ? 1.501 24.350 13.636 1.00 93.75 87 GLU A C 1
ATOM 656 O O . GLU A 1 87 ? 2.649 24.030 13.951 1.00 93.75 87 GLU A O 1
ATOM 661 N N . SER A 1 88 ? 0.615 23.419 13.260 1.00 90.31 88 SER A N 1
ATOM 662 C CA . SER A 1 88 ? 0.994 22.004 13.111 1.00 90.31 88 SER A CA 1
ATOM 663 C C . SER A 1 88 ? 1.989 21.797 11.962 1.00 90.31 88 SER A C 1
ATOM 665 O O . SER A 1 88 ? 1.884 22.415 10.901 1.00 90.31 88 SER A O 1
ATOM 667 N N . VAL A 1 89 ? 2.933 20.868 12.141 1.00 91.81 89 VAL A N 1
ATOM 668 C CA . VAL A 1 89 ? 3.909 20.483 11.108 1.00 91.81 89 VAL A CA 1
ATOM 669 C C . VAL A 1 89 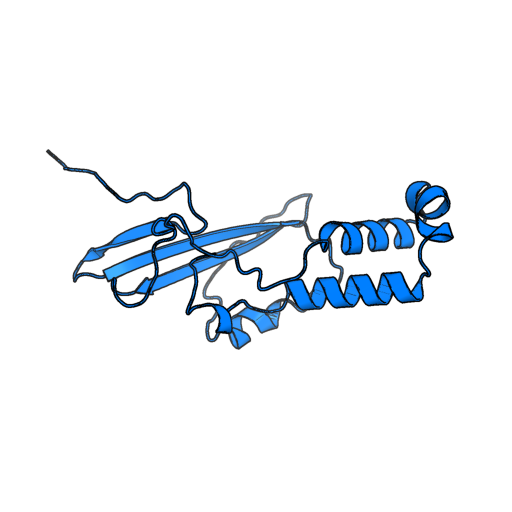? 3.474 19.216 10.372 1.00 91.81 89 VAL A C 1
ATOM 671 O O . VAL A 1 89 ? 2.994 18.260 10.979 1.00 91.81 89 VAL A O 1
ATOM 674 N N . LEU A 1 90 ? 3.681 19.183 9.054 1.00 90.31 90 LEU A N 1
ATOM 675 C CA . LEU A 1 90 ? 3.442 17.994 8.238 1.00 90.31 90 LEU A CA 1
ATOM 676 C C . LEU A 1 90 ? 4.694 17.107 8.225 1.00 90.31 90 LEU A C 1
ATOM 678 O O . LEU A 1 90 ? 5.766 17.547 7.806 1.00 90.31 90 LEU A O 1
ATOM 682 N N . VAL A 1 91 ? 4.549 15.843 8.624 1.00 90.38 91 VAL A N 1
ATOM 683 C CA . VAL A 1 91 ? 5.631 14.851 8.573 1.00 90.38 91 VAL A CA 1
ATOM 684 C C . VAL A 1 91 ? 5.275 13.750 7.584 1.00 90.38 91 VAL A C 1
ATOM 686 O O . VAL A 1 91 ? 4.269 13.062 7.734 1.00 90.38 91 VAL A O 1
ATOM 689 N N . LEU A 1 92 ? 6.139 13.545 6.591 1.00 88.44 92 LEU A N 1
ATOM 690 C CA . LEU A 1 92 ? 6.006 12.467 5.619 1.00 88.44 92 LEU A CA 1
ATOM 691 C C . LEU A 1 92 ? 6.962 11.319 5.969 1.00 88.44 92 LEU A C 1
ATOM 693 O O . LEU A 1 92 ? 8.174 11.505 6.051 1.00 88.44 92 LEU A O 1
ATOM 697 N N . THR A 1 93 ? 6.426 10.112 6.152 1.00 88.12 93 THR A N 1
ATOM 698 C CA . THR A 1 93 ? 7.213 8.945 6.599 1.00 88.12 93 THR A CA 1
ATOM 699 C C . THR A 1 93 ? 7.767 8.095 5.451 1.00 88.12 93 THR A C 1
ATOM 701 O O . THR A 1 93 ? 8.670 7.280 5.671 1.00 88.12 93 THR A O 1
ATOM 704 N N . LYS A 1 94 ? 7.256 8.264 4.224 1.00 89.00 94 LYS A N 1
ATOM 705 C CA . LYS A 1 94 ? 7.688 7.552 3.008 1.00 89.00 94 LYS A CA 1
ATOM 706 C C . LYS A 1 94 ? 7.953 8.533 1.860 1.00 89.00 94 LYS A C 1
ATOM 708 O O . LYS A 1 94 ? 7.195 9.483 1.710 1.00 89.00 94 LYS A O 1
ATOM 713 N N . PRO A 1 95 ? 8.977 8.307 1.020 1.00 90.81 95 PRO A N 1
ATOM 714 C CA . PRO A 1 95 ? 9.232 9.164 -0.133 1.00 90.81 95 PRO A CA 1
ATOM 715 C C . PRO A 1 95 ? 8.118 9.043 -1.184 1.00 90.81 95 PRO A C 1
ATOM 717 O O . PRO A 1 95 ? 7.512 7.983 -1.347 1.00 90.81 95 PRO A O 1
ATOM 720 N N . LEU A 1 96 ? 7.888 10.129 -1.920 1.00 92.81 96 LEU A N 1
ATOM 721 C CA . LEU A 1 96 ? 6.969 10.172 -3.060 1.00 92.81 96 LEU A CA 1
ATOM 722 C C . LEU A 1 96 ? 7.626 9.602 -4.331 1.00 92.81 96 LEU A C 1
ATOM 724 O O . LEU A 1 96 ? 8.840 9.417 -4.388 1.00 92.81 96 LEU A O 1
ATOM 728 N N . GLY A 1 97 ? 6.823 9.364 -5.374 1.00 90.62 97 GLY A N 1
ATOM 729 C CA . GLY A 1 97 ? 7.322 9.014 -6.714 1.00 90.62 97 GLY A CA 1
ATOM 730 C C . GLY A 1 97 ? 7.317 7.522 -7.066 1.00 90.62 97 GLY A C 1
ATOM 731 O O . GLY A 1 97 ? 7.856 7.141 -8.104 1.00 90.62 97 GLY A O 1
ATOM 732 N N . THR A 1 98 ? 6.673 6.673 -6.261 1.00 91.19 98 THR A N 1
ATOM 733 C CA . THR A 1 98 ? 6.544 5.229 -6.534 1.00 91.19 98 THR A CA 1
ATOM 734 C C . THR A 1 98 ? 5.873 4.941 -7.882 1.00 91.19 98 THR A C 1
ATOM 736 O O . THR A 1 98 ? 6.347 4.084 -8.622 1.00 91.19 98 THR A O 1
ATOM 739 N N . GLN A 1 99 ? 4.842 5.709 -8.258 1.00 90.56 99 GLN A N 1
ATOM 740 C CA . GLN A 1 99 ? 4.157 5.575 -9.551 1.00 90.56 99 GLN A CA 1
ATOM 741 C C . GLN A 1 99 ? 5.115 5.743 -10.739 1.00 90.56 99 GLN A C 1
ATOM 743 O O . GLN A 1 99 ? 5.037 4.992 -11.707 1.00 90.56 99 GLN A O 1
ATOM 748 N N . LEU A 1 100 ? 6.027 6.720 -10.669 1.00 91.25 100 LEU A N 1
ATOM 749 C CA . LEU A 1 100 ? 6.993 6.975 -11.737 1.00 91.25 100 LEU A CA 1
ATOM 750 C C . LEU A 1 100 ? 8.001 5.829 -11.848 1.00 91.25 100 LEU A C 1
ATOM 752 O O . LEU A 1 100 ? 8.320 5.409 -12.956 1.00 91.25 100 LEU A O 1
ATOM 756 N N . ALA A 1 101 ? 8.462 5.308 -10.709 1.00 91.50 101 ALA A N 1
ATOM 757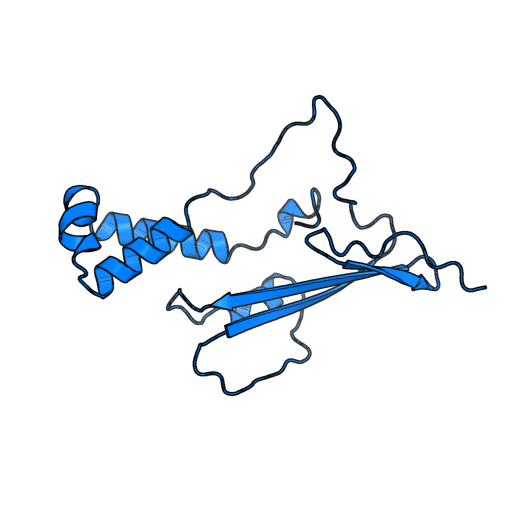 C CA . ALA A 1 101 ? 9.374 4.170 -10.663 1.00 91.50 101 ALA A CA 1
ATOM 758 C C . ALA A 1 101 ? 8.754 2.916 -11.301 1.00 91.50 101 ALA A C 1
ATOM 760 O O . ALA A 1 101 ? 9.384 2.270 -12.136 1.00 91.50 101 ALA A O 1
ATOM 761 N N . VAL A 1 102 ? 7.505 2.604 -10.944 1.00 90.50 102 VAL A N 1
ATOM 762 C CA . VAL A 1 102 ? 6.773 1.437 -11.460 1.00 90.50 102 VAL A CA 1
ATOM 763 C C . VAL A 1 102 ? 6.442 1.600 -12.945 1.00 90.50 102 VAL A C 1
ATOM 765 O O . VAL A 1 102 ? 6.760 0.720 -13.741 1.00 90.50 102 VAL A O 1
ATOM 768 N N . ASN A 1 103 ? 5.886 2.747 -13.347 1.00 91.38 103 ASN A N 1
ATOM 769 C CA . ASN A 1 103 ? 5.568 3.012 -14.752 1.00 91.38 103 ASN A CA 1
ATOM 770 C C . ASN A 1 103 ? 6.824 3.020 -15.630 1.00 91.38 103 ASN A C 1
ATOM 772 O O . ASN A 1 103 ? 6.822 2.434 -16.709 1.00 91.38 103 ASN A O 1
ATOM 776 N N . GLY A 1 104 ? 7.901 3.666 -15.170 1.00 91.38 104 GLY A N 1
ATOM 777 C CA . GLY A 1 104 ? 9.171 3.708 -15.889 1.00 91.38 104 GLY A CA 1
ATOM 778 C C . GLY A 1 104 ? 9.740 2.310 -16.113 1.00 91.38 104 GLY A C 1
ATOM 779 O O . GLY A 1 104 ? 10.164 1.994 -17.224 1.00 91.38 104 GLY A O 1
ATOM 780 N N . TYR A 1 105 ? 9.685 1.457 -15.086 1.00 91.00 105 TYR A N 1
ATOM 781 C CA . TYR A 1 105 ? 10.103 0.061 -15.186 1.00 91.00 105 TYR A CA 1
ATOM 782 C C . TYR A 1 105 ? 9.251 -0.731 -16.189 1.00 91.00 105 TYR A C 1
ATOM 784 O O . TYR A 1 105 ? 9.812 -1.420 -17.040 1.00 91.00 105 TYR A O 1
ATOM 792 N N . GLY A 1 106 ? 7.923 -0.574 -16.164 1.00 90.38 106 GLY A N 1
ATOM 793 C CA . GLY A 1 106 ? 7.028 -1.191 -17.152 1.00 90.38 106 GLY A CA 1
ATOM 794 C C . GLY A 1 106 ? 7.333 -0.739 -18.584 1.00 90.38 106 GLY A C 1
ATOM 795 O O . GLY A 1 106 ? 7.543 -1.558 -19.474 1.00 90.38 106 GLY A O 1
ATOM 796 N N . TRP A 1 107 ? 7.485 0.570 -18.803 1.00 92.81 107 TRP A N 1
ATOM 797 C CA . TRP A 1 107 ? 7.827 1.124 -20.117 1.00 92.81 107 TRP A CA 1
ATOM 798 C C . TRP A 1 107 ? 9.171 0.636 -20.658 1.00 92.81 107 TRP A C 1
ATOM 800 O O . TRP A 1 107 ? 9.310 0.505 -21.879 1.00 92.81 107 TRP A O 1
ATOM 810 N N . MET A 1 108 ? 10.141 0.396 -19.769 1.00 91.62 108 MET A N 1
ATOM 811 C CA . MET A 1 108 ? 11.429 -0.208 -20.100 1.00 91.62 108 MET A CA 1
ATOM 812 C C . MET A 1 108 ? 11.262 -1.676 -20.518 1.00 91.62 108 MET A C 1
ATOM 814 O O . MET A 1 108 ? 11.814 -2.057 -21.551 1.00 91.62 108 MET A O 1
ATOM 818 N N . GLN A 1 109 ? 10.501 -2.482 -19.764 1.00 88.62 109 GLN A N 1
ATOM 819 C CA . GLN A 1 109 ? 10.239 -3.889 -20.104 1.00 88.62 109 GLN A CA 1
ATOM 820 C C . GLN A 1 109 ? 9.557 -4.019 -21.474 1.00 88.62 109 GLN A C 1
ATOM 822 O O . GLN A 1 109 ? 10.044 -4.737 -22.347 1.00 88.62 109 GLN A O 1
ATOM 827 N N . ASP A 1 110 ? 8.513 -3.225 -21.706 1.00 90.62 110 ASP A N 1
ATOM 828 C CA . ASP A 1 110 ? 7.738 -3.234 -22.951 1.00 90.62 110 ASP A CA 1
ATOM 829 C C . ASP A 1 110 ? 8.446 -2.517 -24.116 1.00 90.62 110 ASP A C 1
ATOM 831 O O . ASP A 1 110 ? 7.931 -2.462 -25.235 1.00 90.62 110 ASP A O 1
ATOM 835 N N . SER A 1 111 ? 9.634 -1.940 -23.882 1.00 89.31 111 SER A N 1
ATOM 836 C CA . SER A 1 111 ? 10.423 -1.213 -24.889 1.00 89.31 111 SER A CA 1
ATOM 837 C C . SER A 1 111 ? 9.612 -0.161 -25.666 1.00 89.31 111 SER A C 1
ATOM 839 O O . SER A 1 111 ? 9.788 0.022 -26.882 1.00 89.31 111 SER A O 1
ATOM 841 N N . THR A 1 112 ? 8.729 0.534 -24.944 1.00 91.88 112 THR A N 1
ATOM 842 C CA . THR A 1 112 ? 7.790 1.528 -25.485 1.00 91.88 112 THR A CA 1
ATOM 843 C C . THR A 1 112 ? 8.504 2.728 -26.121 1.00 91.88 112 THR A C 1
ATOM 845 O O . THR A 1 112 ? 9.677 3.000 -25.847 1.00 91.88 112 THR A O 1
ATOM 848 N N . SER A 1 113 ? 7.789 3.496 -26.951 1.00 92.56 113 SER A N 1
ATOM 849 C CA . SER A 1 113 ? 8.302 4.765 -27.495 1.00 92.56 113 SER A CA 1
ATOM 850 C C . SER A 1 113 ? 8.651 5.760 -26.386 1.00 92.56 113 SER A C 1
ATOM 852 O O . SER A 1 113 ? 9.686 6.416 -26.450 1.00 92.56 113 SER A O 1
ATOM 854 N N . VAL A 1 114 ? 7.852 5.800 -25.313 1.00 90.62 114 VAL A N 1
ATOM 855 C CA . VAL A 1 114 ? 8.085 6.659 -24.142 1.00 90.62 114 VAL A CA 1
ATOM 856 C C . VAL A 1 114 ? 9.424 6.342 -23.478 1.00 90.62 114 VAL A C 1
ATOM 858 O O . VAL A 1 114 ? 10.179 7.261 -23.160 1.00 90.62 114 VAL A O 1
ATOM 861 N N . TRP A 1 115 ? 9.754 5.057 -23.312 1.00 90.25 115 TRP A N 1
ATOM 862 C CA . TRP A 1 115 ? 11.060 4.657 -22.794 1.00 90.25 115 TRP A CA 1
ATOM 863 C C . TRP A 1 115 ? 12.195 5.146 -23.69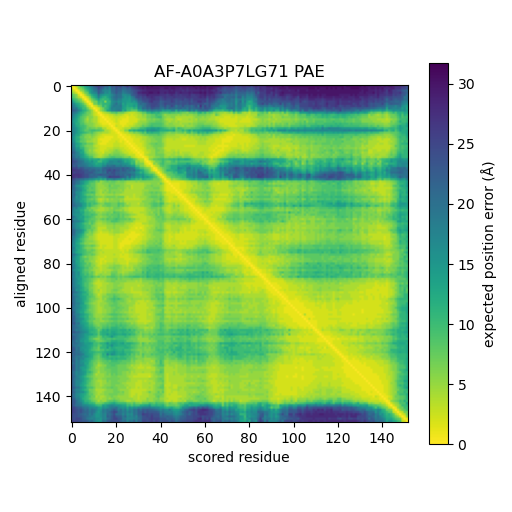8 1.00 90.25 115 TRP A C 1
ATOM 865 O O . TRP A 1 115 ? 13.090 5.846 -23.228 1.00 90.25 115 TRP A O 1
ATOM 875 N N . LYS A 1 116 ? 12.132 4.829 -24.996 1.00 90.69 116 LYS A N 1
ATOM 876 C CA . LYS A 1 116 ? 13.208 5.111 -25.961 1.00 90.69 116 LYS A CA 1
ATOM 877 C C . LYS A 1 116 ? 13.459 6.605 -26.169 1.00 90.69 116 LYS A C 1
ATOM 879 O O . LYS A 1 116 ? 14.610 7.016 -26.254 1.00 90.69 116 LYS A O 1
ATOM 884 N N . GLU A 1 117 ? 12.398 7.403 -26.257 1.00 92.31 117 GLU A N 1
ATOM 885 C CA . GLU A 1 117 ? 12.491 8.823 -26.612 1.00 92.31 117 GLU A CA 1
ATOM 886 C C . GLU A 1 117 ? 12.684 9.734 -25.396 1.00 92.31 117 GLU A C 1
ATOM 888 O O . GLU A 1 117 ? 13.339 10.767 -25.516 1.00 92.31 117 GLU A O 1
ATOM 893 N N . LYS A 1 118 ? 12.113 9.383 -24.232 1.00 90.69 118 LYS A N 1
ATOM 894 C CA . LYS A 1 118 ? 12.059 10.292 -23.071 1.00 90.69 118 LYS A CA 1
ATOM 895 C C . LYS A 1 118 ? 12.895 9.845 -21.880 1.00 90.69 118 LYS A C 1
ATOM 897 O O . LYS A 1 118 ? 13.494 10.691 -21.230 1.00 90.69 118 LYS A O 1
ATOM 902 N N . LEU A 1 119 ? 12.916 8.551 -21.558 1.00 88.81 119 LEU A N 1
ATOM 903 C CA . LEU A 1 119 ? 13.540 8.059 -20.321 1.00 88.81 119 LEU A CA 1
ATOM 904 C C . LEU A 1 119 ? 14.955 7.527 -20.528 1.00 88.81 119 LEU A C 1
ATOM 906 O O . LEU A 1 119 ? 15.833 7.864 -19.741 1.00 88.81 119 LEU A O 1
ATOM 910 N N . ALA A 1 120 ? 15.197 6.759 -21.589 1.00 89.50 120 ALA A N 1
ATOM 911 C CA . ALA A 1 120 ? 16.510 6.198 -21.896 1.00 89.50 120 ALA A CA 1
ATOM 912 C C . ALA A 1 120 ? 17.643 7.250 -21.973 1.00 89.50 120 ALA A C 1
ATOM 914 O O . ALA A 1 120 ? 18.752 6.933 -21.545 1.00 89.50 120 ALA A O 1
ATOM 915 N N . PRO A 1 121 ? 17.410 8.498 -22.442 1.00 92.81 121 PRO A N 1
ATOM 916 C CA . PRO A 1 121 ? 18.433 9.548 -22.393 1.00 92.81 121 PRO A CA 1
ATOM 917 C C . PRO A 1 121 ? 18.703 10.112 -20.987 1.00 92.81 121 PRO A C 1
ATOM 919 O O . PRO A 1 121 ? 19.746 10.722 -20.769 1.00 92.81 121 PRO A O 1
ATOM 922 N N . CYS A 1 122 ? 17.762 9.966 -20.049 1.00 91.62 122 CYS A N 1
ATOM 923 C CA . CYS A 1 122 ? 17.790 10.630 -18.742 1.00 91.62 122 CYS A CA 1
ATOM 924 C C . CYS A 1 122 ? 18.197 9.711 -17.586 1.00 91.62 122 CYS A C 1
ATOM 926 O O . CYS A 1 122 ? 18.676 10.208 -16.569 1.00 91.62 122 CYS A O 1
ATOM 928 N N . ILE A 1 123 ? 17.976 8.400 -17.702 1.00 91.56 123 ILE A N 1
ATOM 929 C CA . ILE A 1 123 ? 18.253 7.442 -16.629 1.00 91.56 123 ILE A CA 1
ATOM 930 C C . ILE A 1 123 ? 18.824 6.141 -17.188 1.00 91.56 123 ILE A C 1
ATOM 932 O O . ILE A 1 123 ? 18.362 5.624 -18.207 1.00 91.56 123 ILE A O 1
ATOM 936 N N . SER A 1 124 ? 19.833 5.593 -16.507 1.00 94.00 124 SER A N 1
ATOM 937 C CA . SER A 1 124 ? 20.380 4.288 -16.865 1.00 94.00 124 SER A CA 1
ATOM 938 C C . SER A 1 124 ? 19.412 3.162 -16.480 1.00 94.00 124 SER A C 1
ATOM 940 O O . SER A 1 124 ? 18.601 3.287 -15.561 1.00 94.00 124 SER A O 1
ATOM 942 N N . ILE A 1 125 ? 19.507 2.022 -17.167 1.00 92.31 125 ILE A N 1
ATOM 943 C CA . ILE A 1 125 ? 18.702 0.833 -16.843 1.00 92.31 125 ILE A CA 1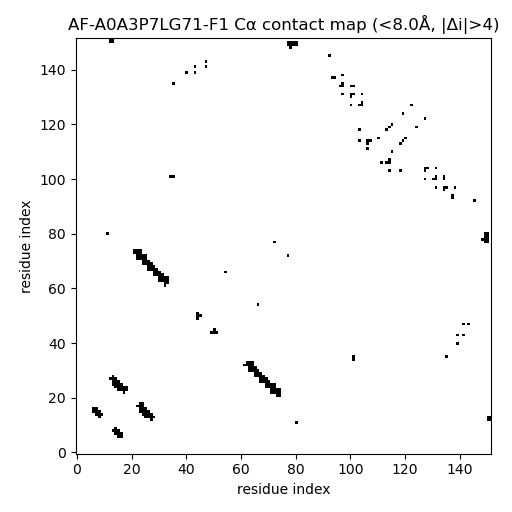
ATOM 944 C C . ILE A 1 125 ? 18.974 0.356 -15.408 1.00 92.31 125 ILE A C 1
ATOM 946 O O . ILE A 1 125 ? 18.057 -0.099 -14.727 1.00 92.31 125 ILE A O 1
ATOM 950 N N . GLU A 1 126 ? 20.222 0.456 -14.948 1.00 94.12 126 GLU A N 1
ATOM 951 C CA . GLU A 1 126 ? 20.610 0.021 -13.606 1.00 94.12 126 GLU A CA 1
ATOM 952 C C . GLU A 1 126 ? 20.002 0.924 -12.528 1.00 94.12 126 GLU A C 1
ATOM 954 O O . GLU A 1 126 ? 19.403 0.431 -11.569 1.00 94.12 126 GLU A O 1
ATOM 959 N N . ASP A 1 127 ? 20.049 2.242 -12.732 1.00 93.69 127 ASP A N 1
ATOM 960 C CA . ASP A 1 127 ? 19.439 3.205 -11.813 1.00 93.69 127 ASP A CA 1
ATOM 961 C C . ASP A 1 127 ? 17.919 3.048 -11.769 1.00 93.69 127 ASP A C 1
ATOM 963 O O . ASP A 1 127 ? 17.326 3.093 -10.691 1.00 93.69 127 ASP A O 1
ATOM 967 N N . LEU A 1 128 ? 17.276 2.796 -12.915 1.00 92.44 128 LEU A N 1
ATOM 968 C CA . LEU A 1 128 ? 15.834 2.557 -12.967 1.00 92.44 128 LEU A CA 1
ATOM 969 C C . LEU A 1 128 ? 15.439 1.269 -12.231 1.00 92.44 128 LEU A C 1
ATOM 971 O O . LEU A 1 128 ? 14.448 1.259 -11.501 1.00 92.44 128 LEU A O 1
ATOM 975 N N . LYS A 1 129 ? 16.218 0.190 -12.376 1.00 91.38 129 LYS A N 1
ATOM 976 C CA . LYS A 1 129 ? 16.011 -1.056 -11.618 1.00 91.38 129 LYS A CA 1
ATOM 977 C C . LYS A 1 129 ? 16.190 -0.839 -10.118 1.00 91.38 129 LYS A C 1
ATOM 979 O O . LYS A 1 129 ? 15.391 -1.343 -9.327 1.00 91.38 129 LYS A O 1
ATOM 984 N N . SER A 1 130 ? 17.213 -0.080 -9.727 1.00 92.19 130 SER A N 1
ATOM 985 C CA . SER A 1 130 ? 17.453 0.292 -8.332 1.00 92.19 130 SER A CA 1
ATOM 986 C C . SER A 1 130 ? 16.297 1.126 -7.770 1.00 92.19 130 SER A C 1
ATOM 988 O O . SER A 1 130 ? 15.783 0.826 -6.691 1.00 92.19 130 SER A O 1
ATOM 990 N N . LEU A 1 131 ? 15.806 2.103 -8.539 1.00 91.69 131 LEU A N 1
ATOM 991 C CA . LEU A 1 131 ? 14.658 2.938 -8.190 1.00 91.69 131 LEU A CA 1
ATOM 992 C C . LEU A 1 131 ? 13.376 2.111 -8.038 1.00 91.69 131 LEU A C 1
ATOM 994 O O . LEU A 1 131 ? 12.656 2.274 -7.054 1.00 91.69 131 LEU A O 1
ATOM 998 N N . TYR A 1 132 ? 13.108 1.203 -8.978 1.00 90.75 132 TYR A N 1
ATOM 999 C CA . TYR A 1 132 ? 11.979 0.278 -8.903 1.00 90.75 132 TYR A CA 1
ATOM 1000 C C . TYR A 1 132 ? 12.050 -0.572 -7.631 1.00 90.75 132 TYR A C 1
ATOM 1002 O O . TYR A 1 132 ? 11.090 -0.616 -6.866 1.00 90.75 132 TYR A O 1
ATOM 1010 N N . LYS A 1 133 ? 13.218 -1.153 -7.335 1.00 88.81 133 LYS A N 1
ATOM 1011 C CA . LYS A 1 133 ? 13.455 -1.931 -6.112 1.00 88.81 133 LYS A CA 1
ATOM 1012 C C . LYS A 1 133 ? 13.268 -1.090 -4.841 1.00 88.81 133 LYS A C 1
ATOM 1014 O O . LYS A 1 133 ? 12.661 -1.548 -3.878 1.00 88.81 133 LYS A O 1
ATOM 1019 N N . ALA A 1 134 ? 13.750 0.150 -4.820 1.00 89.69 134 ALA A N 1
ATOM 1020 C CA . ALA A 1 134 ? 13.540 1.057 -3.693 1.00 89.69 134 ALA A CA 1
ATOM 1021 C C . ALA A 1 134 ? 12.049 1.396 -3.499 1.00 89.69 134 ALA A C 1
ATOM 1023 O O . ALA A 1 134 ? 11.558 1.412 -2.366 1.00 89.69 134 ALA A O 1
ATOM 1024 N N . ALA A 1 135 ? 11.313 1.612 -4.594 1.00 89.62 135 ALA A N 1
ATOM 1025 C CA . ALA A 1 135 ? 9.877 1.861 -4.564 1.00 89.62 135 ALA A CA 1
ATOM 1026 C C . ALA A 1 135 ? 9.100 0.641 -4.048 1.00 89.62 135 ALA A C 1
ATOM 1028 O O . ALA A 1 135 ? 8.259 0.799 -3.162 1.00 89.62 135 ALA A O 1
ATOM 1029 N N . THR A 1 136 ? 9.407 -0.569 -4.527 1.00 86.62 136 THR A N 1
ATOM 1030 C CA . THR A 1 136 ? 8.750 -1.800 -4.059 1.00 86.62 136 THR A CA 1
ATOM 1031 C C . THR A 1 136 ? 9.015 -2.057 -2.579 1.00 86.62 136 THR A C 1
ATOM 1033 O O . THR A 1 136 ? 8.072 -2.342 -1.841 1.00 86.62 136 THR A O 1
ATOM 1036 N N . PHE A 1 137 ? 10.243 -1.846 -2.093 1.00 86.75 137 PHE A N 1
ATOM 1037 C CA . PHE A 1 137 ? 10.536 -1.941 -0.658 1.00 86.75 137 PHE A CA 1
ATOM 1038 C C . PHE A 1 137 ? 9.807 -0.883 0.172 1.00 86.75 137 PHE A C 1
ATOM 1040 O O . PHE A 1 137 ? 9.289 -1.197 1.244 1.00 86.75 137 PHE A O 1
ATOM 1047 N N . SER A 1 138 ? 9.740 0.361 -0.309 1.00 87.56 138 SER A N 1
ATOM 1048 C CA . SER A 1 138 ? 9.003 1.433 0.370 1.00 87.56 138 SER A CA 1
ATOM 1049 C C . SER A 1 138 ? 7.507 1.111 0.473 1.00 87.56 138 SER A C 1
ATOM 1051 O O . SER A 1 138 ? 6.903 1.297 1.534 1.00 87.56 138 SER A O 1
ATOM 1053 N N . MET A 1 139 ? 6.909 0.571 -0.594 1.00 85.12 139 MET A N 1
ATOM 1054 C CA . MET A 1 139 ? 5.505 0.148 -0.610 1.00 85.12 139 MET A CA 1
ATOM 1055 C C . MET A 1 139 ? 5.266 -1.046 0.324 1.00 85.12 139 MET A C 1
ATOM 1057 O O . MET A 1 139 ? 4.353 -0.989 1.144 1.00 85.12 139 MET A O 1
ATOM 1061 N N . ALA A 1 140 ? 6.135 -2.061 0.290 1.00 84.25 140 ALA A N 1
ATOM 1062 C CA . ALA A 1 140 ? 6.027 -3.254 1.134 1.00 84.25 140 ALA A CA 1
ATOM 1063 C C . ALA A 1 140 ? 6.292 -2.989 2.631 1.00 84.25 140 ALA A C 1
ATOM 1065 O O . ALA A 1 140 ? 5.886 -3.778 3.489 1.00 84.25 140 ALA A O 1
ATOM 1066 N N . ARG A 1 141 ? 6.976 -1.888 2.976 1.00 85.00 141 ARG A N 1
ATOM 1067 C CA . ARG A 1 141 ? 7.251 -1.513 4.370 1.00 85.00 141 ARG A CA 1
ATOM 1068 C C . ARG A 1 141 ? 5.959 -1.121 5.086 1.00 85.00 141 ARG A C 1
ATOM 1070 O O . ARG A 1 141 ? 5.318 -0.134 4.728 1.00 85.00 141 ARG A O 1
ATOM 1077 N N . LEU A 1 142 ? 5.623 -1.832 6.158 1.00 83.88 142 LEU A N 1
ATOM 1078 C CA . LEU A 1 142 ? 4.464 -1.511 6.989 1.00 83.88 142 LEU A CA 1
ATOM 1079 C C . LEU A 1 142 ? 4.672 -0.205 7.774 1.00 83.88 142 LEU A C 1
ATOM 1081 O O . LEU A 1 142 ? 5.757 0.051 8.297 1.00 83.88 142 LEU A O 1
ATOM 1085 N N . ASN A 1 143 ? 3.604 0.572 7.952 1.00 83.81 143 ASN A N 1
ATOM 1086 C CA . ASN A 1 143 ? 3.607 1.797 8.763 1.00 83.81 143 ASN A CA 1
ATOM 1087 C C . ASN A 1 143 ? 3.453 1.528 10.277 1.00 83.81 143 ASN A C 1
ATOM 1089 O O . ASN A 1 143 ? 3.033 2.403 11.026 1.00 83.81 143 ASN A O 1
ATOM 1093 N N . GLN A 1 144 ? 3.811 0.333 10.766 1.00 73.56 144 GLN A N 1
ATOM 1094 C CA . GLN A 1 144 ? 3.536 -0.062 12.156 1.00 73.56 144 GLN A CA 1
ATOM 1095 C C . GLN A 1 144 ? 4.253 0.793 13.200 1.00 73.56 144 GLN A C 1
ATOM 1097 O O . GLN A 1 144 ? 3.663 1.132 14.217 1.00 73.56 144 GLN A O 1
ATOM 1102 N N . ASN A 1 145 ? 5.498 1.188 12.938 1.00 64.94 145 ASN A N 1
ATOM 1103 C CA . ASN A 1 145 ? 6.253 2.042 13.860 1.00 64.94 145 ASN A CA 1
ATOM 1104 C C . ASN A 1 145 ? 5.758 3.500 13.832 1.00 64.94 145 ASN A C 1
ATOM 1106 O O . ASN A 1 145 ? 6.054 4.267 14.740 1.00 64.94 145 ASN A O 1
ATOM 1110 N N . GLY A 1 146 ? 4.994 3.874 12.799 1.00 56.81 146 GLY A N 1
ATOM 1111 C CA . GLY A 1 146 ? 4.307 5.160 12.689 1.00 56.81 146 GLY A CA 1
ATOM 1112 C C . GLY A 1 146 ? 2.918 5.172 13.336 1.00 56.81 146 GLY A C 1
ATOM 1113 O O . GLY A 1 146 ? 2.302 6.232 13.368 1.00 56.81 146 GLY A O 1
ATOM 1114 N N . LYS A 1 147 ? 2.437 4.040 13.886 1.00 52.47 147 LYS A N 1
ATOM 1115 C CA . LYS A 1 147 ? 1.119 3.911 14.546 1.00 52.47 147 LYS A CA 1
ATOM 1116 C C . LYS A 1 147 ? 0.894 4.889 15.698 1.00 52.47 147 LYS A C 1
ATOM 1118 O O . LYS A 1 147 ? -0.250 5.118 16.062 1.00 52.47 147 LYS A O 1
ATOM 1123 N N . LEU A 1 148 ? 1.957 5.470 16.255 1.00 41.31 148 LEU A N 1
ATOM 1124 C CA . LEU A 1 148 ? 1.833 6.516 17.269 1.00 41.31 148 LEU A CA 1
ATOM 1125 C C . LEU A 1 148 ? 1.239 7.820 16.702 1.00 41.31 148 LEU A C 1
ATOM 1127 O O . LEU A 1 148 ? 0.912 8.700 17.487 1.00 41.31 148 LEU A O 1
ATOM 1131 N N . TRP A 1 149 ? 1.116 7.961 15.374 1.00 38.91 149 TRP A N 1
ATOM 1132 C CA . TRP A 1 149 ? 0.830 9.258 14.765 1.00 38.91 149 TRP A CA 1
ATOM 1133 C C . TRP A 1 149 ? -0.417 9.350 13.887 1.00 38.91 149 TRP A C 1
ATOM 1135 O O . TRP A 1 149 ? -0.992 10.426 13.915 1.00 38.91 149 TRP A O 1
ATOM 1145 N N . LEU A 1 150 ? -0.906 8.321 13.177 1.00 40.31 150 LEU A N 1
ATOM 1146 C CA . LEU A 1 150 ? -2.182 8.435 12.436 1.00 40.31 150 LEU A CA 1
ATOM 1147 C C . LEU A 1 150 ? -2.843 7.081 12.081 1.00 40.31 150 LEU A C 1
ATOM 1149 O O . LEU A 1 150 ? -2.148 6.117 11.758 1.00 40.31 150 LEU A O 1
ATOM 1153 N N . CYS A 1 151 ? -4.189 7.052 12.055 1.00 33.06 151 CYS A N 1
ATOM 1154 C CA . CYS A 1 151 ? -4.951 6.241 11.085 1.00 33.06 151 CYS A CA 1
ATOM 1155 C C . CYS A 1 151 ? -4.695 6.903 9.713 1.00 33.06 151 CYS A C 1
ATOM 1157 O O . CYS A 1 151 ? -5.317 7.920 9.421 1.00 33.06 151 CYS A O 1
ATOM 1159 N N . LEU A 1 152 ? -3.694 6.414 8.975 1.00 37.34 152 LEU A N 1
ATOM 1160 C CA . LEU A 1 152 ? -3.405 6.685 7.557 1.00 37.34 152 LEU A CA 1
ATOM 1161 C C . LEU A 1 152 ? -3.037 5.351 6.899 1.00 37.34 152 LEU A C 1
ATOM 1163 O O . LEU A 1 152 ? -2.272 4.583 7.542 1.00 37.34 152 LEU A O 1
#

Organism: Dibothriocephalus latus (NCBI:txid60516)

pLDDT: mean 80.76, std 16.19, range [27.66, 94.12]

Sequence (152 aa):
MITISPLLATELDCCVIPLRDNLKLIQTTDFFYANVDDPYTMDCAAKAGTSVRGGQTVYNPWLLIGGVATSVLPDSEFIMPNQAEAESVLVLTKPLGTQLAVNGYGWMQDSTSVWKEKLAPCISIEDLKSLYKAATFSMARLNQNGKLWLCL